Protein AF-A0AAU5VJ37-F1 (afdb_monomer_lite)

Sequence (129 aa):
MARGRVWGVLIALVLLMISVLVNRNPSRDVFTGALGPFPAAFAPGAPVAPDHVVRRTTDEWALAHGLSLRWTGFGMTAVNLRTGKEYWRYERREPKDAVMEFKVSERTAVVGHHDGRLVGIDLRTGKLL

Secondary structure (DSSP, 8-state):
-HHHHHHHHHHHHHHHHHHHHHTT-----EE----SS----SSSS--SSHHHH-----TTEEEETTEEEEE-SSEEEEEETTT-SEEEEEE-S-TTS-EEEEEE-SSEEEEEETTS-EEEEETTT--B-

Foldseek 3Di:
DPPVVVVVVVVVVVVVVVVVVVVPPPQDKDKDWFPDFFAAAPDPDAPPCNVVVDDPPDQQWDDEGQWIWGFDFAWIWIARNVPRHTRMTIGGPDNPKTFPHWDDDNFWIWTAIPVRDIWIAGSGTRDTD

Structure (mmCIF, N/CA/C/O backbone):
data_AF-A0AAU5VJ37-F1
#
_entry.id   AF-A0AAU5VJ37-F1
#
loop_
_atom_site.group_PDB
_atom_site.id
_atom_site.type_symbol
_atom_site.label_atom_id
_atom_site.label_alt_id
_atom_site.label_comp_id
_atom_site.label_asym_id
_atom_site.label_entity_id
_atom_site.label_seq_id
_atom_site.pdbx_PDB_ins_code
_atom_site.Cartn_x
_atom_site.Cartn_y
_atom_site.Cartn_z
_atom_site.occupancy
_atom_site.B_iso_or_equiv
_atom_site.auth_seq_id
_atom_site.auth_comp_id
_atom_site.auth_asym_id
_atom_site.auth_atom_id
_atom_site.pdbx_PDB_model_num
ATOM 1 N N . MET A 1 1 ? 46.662 0.880 -43.100 1.00 56.78 1 MET A N 1
ATOM 2 C CA . MET A 1 1 ? 45.254 1.313 -42.907 1.00 56.78 1 MET A CA 1
ATOM 3 C C . MET A 1 1 ? 44.368 0.323 -42.129 1.00 56.78 1 MET A C 1
ATOM 5 O O . MET A 1 1 ? 43.284 0.716 -41.725 1.00 56.78 1 MET A O 1
ATOM 9 N N . ALA A 1 2 ? 44.790 -0.921 -41.848 1.00 60.97 2 ALA A N 1
ATOM 10 C CA . ALA A 1 2 ? 43.922 -1.919 -41.197 1.00 60.97 2 ALA A CA 1
ATOM 11 C C . ALA A 1 2 ? 43.766 -1.768 -39.664 1.00 60.97 2 ALA A C 1
ATOM 13 O O . ALA A 1 2 ? 42.694 -2.031 -39.130 1.00 60.97 2 ALA A O 1
ATOM 14 N N . ARG A 1 3 ? 44.800 -1.302 -38.944 1.00 58.75 3 ARG A N 1
ATOM 15 C CA . ARG A 1 3 ? 44.800 -1.262 -37.465 1.00 58.75 3 ARG A CA 1
ATOM 16 C C . ARG A 1 3 ? 43.771 -0.295 -36.862 1.00 58.75 3 ARG A C 1
ATOM 18 O O . ARG A 1 3 ? 43.077 -0.680 -35.932 1.00 58.75 3 ARG A O 1
ATOM 25 N N . GLY A 1 4 ? 43.613 0.915 -37.405 1.00 69.44 4 GLY A N 1
ATOM 26 C CA . GLY A 1 4 ? 42.661 1.904 -36.865 1.00 69.44 4 GLY A CA 1
ATOM 27 C C . GLY A 1 4 ? 41.192 1.475 -36.979 1.00 69.44 4 GLY A C 1
ATOM 28 O O . GLY A 1 4 ? 40.380 1.783 -36.113 1.00 69.44 4 GLY A O 1
ATOM 29 N N . ARG A 1 5 ? 40.866 0.686 -38.010 1.00 74.38 5 ARG A N 1
ATOM 30 C CA . ARG A 1 5 ? 39.515 0.164 -38.250 1.00 74.38 5 ARG A CA 1
ATOM 31 C C . ARG A 1 5 ? 39.119 -0.905 -37.225 1.00 74.38 5 ARG A C 1
ATOM 33 O O . ARG A 1 5 ? 37.985 -0.909 -36.763 1.00 74.38 5 ARG A O 1
ATOM 40 N N . VAL A 1 6 ? 40.066 -1.757 -36.828 1.00 79.44 6 VAL A N 1
ATOM 41 C CA . VAL A 1 6 ? 39.858 -2.798 -35.803 1.00 79.44 6 VAL A CA 1
ATOM 42 C C . VAL A 1 6 ? 39.629 -2.176 -34.422 1.00 79.44 6 VAL A C 1
ATOM 44 O O . VAL A 1 6 ? 38.720 -2.587 -33.707 1.00 79.44 6 VAL A O 1
ATOM 47 N N . TRP A 1 7 ? 40.391 -1.135 -34.074 1.00 79.50 7 TRP A N 1
ATOM 48 C CA . TRP A 1 7 ? 40.205 -0.402 -32.817 1.00 79.50 7 TRP A CA 1
ATOM 49 C C . TRP A 1 7 ? 38.855 0.317 -32.747 1.00 79.50 7 TRP A C 1
ATOM 51 O O . TRP A 1 7 ? 38.195 0.262 -31.714 1.00 79.50 7 TRP A O 1
ATOM 61 N N . GLY A 1 8 ? 38.396 0.917 -33.851 1.00 87.69 8 GLY A N 1
ATOM 62 C CA . GLY A 1 8 ? 37.070 1.540 -33.912 1.00 87.69 8 GLY A CA 1
ATOM 63 C C . GLY A 1 8 ? 35.926 0.549 -33.665 1.00 87.69 8 GLY A C 1
ATOM 64 O O . GLY A 1 8 ? 34.997 0.857 -32.922 1.00 87.69 8 GLY A O 1
ATOM 65 N N . VAL A 1 9 ? 36.021 -0.664 -34.222 1.00 88.44 9 VAL A N 1
ATOM 66 C CA . VAL A 1 9 ? 35.021 -1.726 -34.007 1.00 88.44 9 VAL A CA 1
ATOM 67 C C . VAL A 1 9 ? 35.036 -2.223 -32.560 1.00 88.44 9 VAL A C 1
ATOM 69 O O . VAL A 1 9 ? 33.975 -2.384 -31.964 1.00 88.44 9 VAL A O 1
ATOM 72 N N . LEU A 1 10 ? 36.217 -2.415 -31.966 1.00 90.31 10 LEU A N 1
ATOM 73 C CA . LEU A 1 10 ? 36.333 -2.826 -30.563 1.00 90.31 10 LEU A CA 1
ATOM 74 C C . LEU A 1 10 ? 35.746 -1.779 -29.611 1.00 90.31 10 LEU A C 1
ATOM 76 O O . LEU A 1 10 ? 35.003 -2.135 -28.702 1.00 90.31 10 LEU A O 1
ATOM 80 N N . ILE A 1 11 ? 36.011 -0.493 -29.853 1.00 91.81 11 ILE A N 1
ATOM 81 C CA . ILE A 1 11 ? 35.435 0.601 -29.061 1.00 91.81 11 ILE A CA 1
ATOM 82 C C . ILE A 1 11 ? 33.908 0.615 -29.198 1.00 91.81 11 ILE A C 1
ATOM 84 O O . ILE A 1 11 ? 33.208 0.700 -28.192 1.00 91.81 11 ILE A O 1
ATOM 88 N N . ALA A 1 12 ? 33.378 0.469 -30.416 1.00 91.56 12 ALA A N 1
ATOM 89 C CA . ALA A 1 12 ? 31.935 0.425 -30.642 1.00 91.56 12 ALA A CA 1
ATOM 90 C C . ALA A 1 12 ? 31.266 -0.763 -29.927 1.00 91.56 12 ALA A C 1
ATOM 92 O O . ALA A 1 12 ? 30.217 -0.592 -29.310 1.00 91.56 12 ALA A O 1
ATOM 93 N N . LEU A 1 13 ? 31.886 -1.947 -29.947 1.00 92.94 13 LEU A N 1
ATOM 94 C CA . LEU A 1 13 ? 31.378 -3.135 -29.252 1.00 92.94 13 LEU A CA 1
ATOM 95 C C . LEU A 1 13 ? 31.411 -2.980 -27.728 1.00 92.94 13 LEU A C 1
ATOM 97 O O . LEU A 1 13 ? 30.467 -3.386 -27.053 1.00 92.94 13 LEU A O 1
ATOM 101 N N . VAL A 1 14 ? 32.461 -2.360 -27.184 1.00 93.31 14 VAL A N 1
ATOM 102 C CA . VAL A 1 14 ? 32.571 -2.059 -25.748 1.00 93.31 14 VAL A CA 1
ATOM 103 C C . VAL A 1 14 ? 31.498 -1.055 -25.329 1.00 93.31 14 VAL A C 1
ATOM 105 O O . VAL A 1 14 ? 30.815 -1.277 -24.333 1.00 93.31 14 VAL A O 1
ATOM 108 N N . LEU A 1 15 ? 31.289 0.010 -26.106 1.00 91.88 15 LEU A N 1
ATOM 109 C CA . LEU A 1 15 ? 30.237 0.994 -25.841 1.00 91.88 15 LEU A CA 1
ATOM 110 C C . LEU A 1 15 ? 28.836 0.378 -25.944 1.00 91.88 15 LEU A C 1
ATOM 112 O O . LEU A 1 15 ? 27.988 0.666 -25.103 1.00 91.88 15 LEU A O 1
ATOM 116 N N . LEU A 1 16 ? 28.604 -0.510 -26.914 1.00 88.19 16 LEU A N 1
ATOM 117 C CA . LEU A 1 16 ? 27.348 -1.252 -27.047 1.00 88.19 16 LEU A CA 1
ATOM 118 C C . LEU A 1 16 ? 27.110 -2.159 -25.831 1.00 88.19 16 LEU A C 1
ATOM 120 O O . LEU A 1 16 ? 26.024 -2.149 -25.259 1.00 88.19 16 LEU A O 1
ATOM 124 N N . MET A 1 17 ? 28.132 -2.897 -25.393 1.00 85.44 17 MET A N 1
ATOM 125 C CA . MET A 1 17 ? 28.073 -3.742 -24.196 1.00 85.44 17 MET A CA 1
ATOM 126 C C . MET A 1 17 ? 27.802 -2.932 -22.929 1.00 85.44 17 MET A C 1
ATOM 128 O O . MET A 1 17 ? 26.949 -3.324 -22.137 1.00 85.44 17 MET A O 1
ATOM 132 N N . ILE A 1 18 ? 28.470 -1.788 -22.748 1.00 82.56 18 ILE A N 1
ATOM 133 C CA . ILE A 1 18 ? 28.220 -0.878 -21.623 1.00 82.56 18 ILE A CA 1
ATOM 134 C C . ILE A 1 18 ? 26.794 -0.336 -21.697 1.00 82.56 18 ILE A C 1
ATOM 136 O O . ILE A 1 18 ? 26.109 -0.312 -20.683 1.00 82.56 18 ILE A O 1
ATOM 140 N N . SER A 1 19 ? 26.311 0.040 -22.882 1.00 75.12 19 SER A N 1
ATOM 141 C CA . SER A 1 19 ? 24.941 0.520 -23.066 1.00 75.12 19 SER A CA 1
ATOM 142 C C . SER A 1 19 ? 23.916 -0.556 -22.693 1.00 75.12 19 SER A C 1
ATOM 144 O O . SER A 1 19 ? 22.994 -0.279 -21.932 1.00 75.12 19 SER A O 1
ATOM 146 N N . VAL A 1 20 ? 24.126 -1.811 -23.107 1.00 73.94 20 VAL A N 1
ATOM 147 C CA . VAL A 1 20 ? 23.289 -2.954 -22.702 1.00 73.94 20 VAL A CA 1
ATOM 148 C C . VAL A 1 20 ? 23.372 -3.208 -21.194 1.00 73.94 20 VAL A C 1
ATOM 150 O O . VAL A 1 20 ? 22.356 -3.515 -20.575 1.00 73.94 20 VAL A O 1
ATOM 153 N N . LEU A 1 21 ? 24.550 -3.065 -20.582 1.00 64.75 21 LEU A N 1
ATOM 154 C CA . LEU A 1 21 ? 24.742 -3.268 -19.145 1.00 64.75 21 LEU A CA 1
ATOM 155 C C . LEU A 1 21 ? 24.079 -2.157 -18.310 1.00 64.75 21 LEU A C 1
ATOM 157 O O . LEU A 1 21 ? 23.431 -2.449 -17.311 1.00 64.75 21 LEU A O 1
ATOM 161 N N . VAL A 1 22 ? 24.189 -0.899 -18.746 1.00 62.97 22 VAL A N 1
ATOM 162 C CA . VAL A 1 22 ? 23.559 0.275 -18.117 1.00 62.97 22 VAL A CA 1
ATOM 163 C C . VAL A 1 22 ? 22.038 0.229 -18.274 1.00 62.97 22 VAL A C 1
ATOM 165 O O . VAL A 1 22 ? 21.318 0.578 -17.342 1.00 62.97 22 VAL A O 1
ATOM 168 N N . ASN A 1 23 ? 21.538 -0.267 -19.410 1.00 58.50 23 ASN A N 1
ATOM 169 C CA . ASN A 1 23 ? 20.103 -0.438 -19.650 1.00 58.50 23 ASN A CA 1
ATOM 170 C C . ASN A 1 23 ? 19.514 -1.676 -18.939 1.00 58.50 23 ASN A C 1
ATOM 172 O O . ASN A 1 23 ? 18.301 -1.855 -18.905 1.00 58.50 23 ASN A O 1
ATOM 176 N N . ARG A 1 24 ? 20.360 -2.528 -18.341 1.00 53.53 24 ARG A N 1
ATOM 177 C CA . ARG A 1 24 ? 19.981 -3.636 -17.446 1.00 53.53 24 ARG A CA 1
ATOM 178 C C . ARG A 1 24 ? 20.041 -3.228 -15.974 1.00 53.53 24 ARG A C 1
ATOM 180 O O . ARG A 1 24 ? 20.435 -4.024 -15.125 1.00 53.53 24 ARG A O 1
ATOM 187 N N . ASN A 1 25 ? 19.657 -2.001 -15.645 1.00 48.12 25 ASN A N 1
ATOM 188 C CA . ASN A 1 25 ? 19.376 -1.669 -14.258 1.00 48.12 25 ASN A CA 1
ATOM 189 C C . ASN A 1 25 ? 17.934 -2.116 -13.985 1.00 48.12 25 ASN A C 1
ATOM 191 O O . ASN A 1 25 ? 17.026 -1.450 -14.477 1.00 48.12 25 ASN A O 1
ATOM 195 N N . PRO A 1 26 ? 17.673 -3.245 -13.293 1.00 53.22 26 PRO A N 1
ATOM 196 C CA . PRO A 1 26 ? 16.313 -3.554 -12.895 1.00 53.22 26 PRO A CA 1
ATOM 197 C C . PRO A 1 26 ? 15.872 -2.410 -11.991 1.00 53.22 26 PRO A C 1
ATOM 199 O O . PRO A 1 26 ? 16.392 -2.246 -10.884 1.00 53.22 26 PRO A O 1
ATOM 202 N N . SER A 1 27 ? 14.982 -1.570 -12.507 1.00 55.34 27 SER A N 1
ATOM 203 C CA . SER A 1 27 ? 14.346 -0.498 -11.765 1.00 55.34 27 SER A CA 1
ATOM 204 C C . SER A 1 27 ? 13.746 -1.113 -10.511 1.00 55.34 27 SER A C 1
ATOM 206 O O . SER A 1 27 ? 12.740 -1.812 -10.563 1.00 55.34 27 SER A O 1
ATOM 208 N N . ARG A 1 28 ? 14.434 -0.945 -9.380 1.00 69.00 28 ARG A N 1
ATOM 209 C CA . ARG A 1 28 ? 13.908 -1.386 -8.095 1.00 69.00 28 ARG A CA 1
ATOM 210 C C . ARG A 1 28 ? 12.804 -0.412 -7.738 1.00 69.00 28 ARG A C 1
ATOM 212 O O . ARG A 1 28 ? 13.082 0.774 -7.539 1.00 69.00 28 ARG A O 1
ATOM 219 N N . ASP A 1 29 ? 11.584 -0.920 -7.707 1.00 84.94 29 ASP A N 1
ATOM 220 C CA . ASP A 1 29 ? 10.443 -0.205 -7.163 1.00 84.94 29 ASP A CA 1
ATOM 221 C C . ASP A 1 29 ? 10.765 0.299 -5.753 1.00 84.94 29 ASP A C 1
ATOM 223 O O . ASP A 1 29 ? 11.533 -0.311 -4.998 1.00 84.94 29 ASP A O 1
ATOM 227 N N . VAL A 1 30 ? 10.212 1.457 -5.413 1.00 87.62 30 VAL A N 1
ATOM 228 C CA . VAL A 1 30 ? 10.409 2.076 -4.108 1.00 87.62 30 VAL A CA 1
ATOM 229 C C . VAL A 1 30 ? 9.380 1.508 -3.154 1.00 87.62 30 VAL A C 1
ATOM 231 O O . VAL A 1 30 ? 8.182 1.501 -3.437 1.00 87.62 30 VAL A O 1
ATOM 234 N N . PHE A 1 31 ? 9.861 1.065 -1.998 1.00 90.31 31 PHE A N 1
ATOM 235 C CA . PHE A 1 31 ? 9.008 0.525 -0.963 1.00 90.31 31 PHE A CA 1
ATOM 236 C C . PHE A 1 31 ? 9.429 1.025 0.421 1.00 90.31 31 PHE A C 1
ATOM 238 O O . PHE A 1 31 ? 10.592 0.880 0.799 1.00 90.31 31 PHE A O 1
ATOM 245 N N . THR A 1 32 ? 8.501 1.627 1.174 1.00 93.50 32 THR A N 1
ATOM 246 C CA . THR A 1 32 ? 8.825 2.221 2.487 1.00 93.50 32 THR A CA 1
ATOM 247 C C . THR A 1 32 ? 8.721 1.247 3.657 1.00 93.50 32 THR A C 1
ATOM 249 O O . THR A 1 32 ? 9.366 1.467 4.680 1.00 93.50 32 THR A O 1
ATOM 252 N N . GLY A 1 33 ? 7.983 0.142 3.521 1.00 92.88 33 GLY A N 1
ATOM 253 C CA . GLY A 1 33 ? 7.693 -0.732 4.660 1.00 92.88 33 GLY A CA 1
ATOM 254 C C . GLY A 1 33 ? 6.620 -0.171 5.579 1.00 92.88 33 GLY A C 1
ATOM 255 O O . GLY A 1 33 ? 6.279 1.006 5.527 1.00 92.88 33 GLY A O 1
ATOM 256 N N . ALA A 1 34 ? 6.093 -1.039 6.438 1.00 95.69 34 ALA A N 1
ATOM 257 C CA . ALA A 1 34 ? 5.196 -0.637 7.508 1.00 95.69 34 ALA A CA 1
ATOM 258 C C . ALA A 1 34 ? 5.886 0.337 8.478 1.00 95.69 34 ALA A C 1
ATOM 260 O O . ALA A 1 34 ? 6.869 0.003 9.143 1.00 95.69 34 ALA A O 1
ATOM 261 N N . LEU A 1 35 ? 5.311 1.527 8.603 1.00 95.75 35 LEU A N 1
ATOM 262 C CA . LEU A 1 35 ? 5.721 2.591 9.505 1.00 95.75 35 LEU A CA 1
ATOM 263 C C . LEU A 1 35 ? 4.906 2.495 10.801 1.00 95.75 35 LEU A C 1
ATOM 265 O O . LEU A 1 35 ? 3.989 3.275 11.062 1.00 95.75 35 LEU A O 1
ATOM 269 N N . GLY A 1 36 ? 5.246 1.493 11.614 1.00 93.94 36 GLY A N 1
ATOM 270 C CA . GLY A 1 36 ? 4.648 1.252 12.928 1.00 93.94 36 GLY A CA 1
ATOM 271 C C . GLY A 1 36 ? 3.667 0.070 12.975 1.00 93.94 36 GLY A C 1
ATOM 272 O O . GLY A 1 36 ? 3.634 -0.764 12.065 1.00 93.94 36 GLY A O 1
ATOM 273 N N . PRO A 1 37 ? 2.880 -0.051 14.062 1.00 95.31 37 PRO A N 1
ATOM 274 C CA . PRO A 1 37 ? 1.946 -1.157 14.236 1.00 95.31 37 PRO A CA 1
ATOM 275 C C . PRO A 1 37 ? 0.795 -1.086 13.229 1.00 95.31 37 PRO A C 1
ATOM 277 O O . PRO A 1 37 ? 0.369 -0.003 12.825 1.00 95.31 37 PRO A O 1
ATOM 280 N N . PHE A 1 38 ? 0.269 -2.254 12.860 1.00 95.00 38 PHE A N 1
ATOM 281 C CA . PHE A 1 38 ? -0.838 -2.346 11.914 1.00 95.00 38 PHE A CA 1
ATOM 282 C C . PHE A 1 38 ? -2.092 -1.637 12.445 1.00 95.00 38 PHE A C 1
ATOM 284 O O . PHE A 1 38 ? -2.549 -1.975 13.544 1.00 95.00 38 PHE A O 1
ATOM 291 N N . PRO A 1 39 ? -2.674 -0.681 11.697 1.00 92.62 39 PRO A N 1
ATOM 292 C CA . PRO A 1 39 ? -3.837 0.059 12.168 1.00 92.62 39 PRO A CA 1
ATOM 293 C C . PRO A 1 39 ? -5.065 -0.844 12.284 1.00 92.62 39 PRO A C 1
ATOM 295 O O . PRO A 1 39 ? -5.579 -1.362 11.291 1.00 92.62 39 PRO A O 1
ATOM 298 N N . ALA A 1 40 ? -5.547 -1.016 13.514 1.00 88.69 40 ALA A N 1
ATOM 299 C CA . ALA A 1 40 ? -6.785 -1.733 13.778 1.00 88.69 40 ALA A CA 1
ATOM 300 C C . ALA A 1 40 ? -7.986 -1.022 13.133 1.00 88.69 40 ALA A C 1
ATOM 302 O O . ALA A 1 40 ? -8.006 0.207 13.015 1.00 88.69 40 ALA A O 1
ATOM 303 N N . ALA A 1 41 ? -9.000 -1.805 12.760 1.00 84.06 41 ALA A N 1
ATOM 304 C CA . ALA A 1 41 ? -10.289 -1.276 12.337 1.00 84.06 41 ALA A CA 1
ATOM 305 C C . ALA A 1 41 ? -10.901 -0.376 13.424 1.00 84.06 41 ALA A C 1
ATOM 307 O O . ALA A 1 41 ? -10.668 -0.563 14.620 1.00 84.06 41 ALA A O 1
ATOM 308 N N . PHE A 1 42 ? -11.697 0.610 13.008 1.00 79.25 42 PHE A N 1
ATOM 309 C CA . PHE A 1 42 ? -12.362 1.524 13.942 1.00 79.25 42 PHE A CA 1
ATOM 310 C C . PHE A 1 42 ? -13.428 0.847 14.802 1.00 79.25 42 PHE A C 1
ATOM 312 O O . PHE A 1 42 ? -13.682 1.294 15.918 1.00 79.25 42 PHE A O 1
ATOM 319 N N . ALA A 1 43 ? -14.027 -0.220 14.284 1.00 78.44 43 ALA A N 1
ATOM 320 C CA . ALA A 1 43 ? -15.040 -1.013 14.953 1.00 78.44 43 ALA A CA 1
ATOM 321 C C . ALA A 1 43 ? -14.845 -2.496 14.595 1.00 78.44 43 ALA A C 1
ATOM 323 O O . ALA A 1 43 ? -14.299 -2.801 13.532 1.00 78.44 43 ALA A O 1
ATOM 324 N N . PRO A 1 44 ? -15.292 -3.422 15.459 1.00 76.31 44 PRO A N 1
ATOM 325 C CA . PRO A 1 44 ? -15.177 -4.862 15.222 1.00 76.31 44 PRO A CA 1
ATOM 326 C C . PRO A 1 44 ? -16.113 -5.381 14.118 1.00 76.31 44 PRO A C 1
ATOM 328 O O . PRO A 1 44 ? -15.998 -6.536 13.722 1.00 76.31 44 PRO A O 1
ATOM 331 N N . GLY A 1 45 ? -17.037 -4.554 13.626 1.00 73.00 45 GLY A N 1
ATOM 332 C CA . GLY A 1 45 ? -17.991 -4.916 12.585 1.00 73.00 45 GLY A CA 1
ATOM 333 C C . GLY A 1 45 ? -18.410 -3.711 11.752 1.00 73.00 45 GLY A C 1
ATOM 334 O O . GLY A 1 45 ? -18.055 -2.569 12.057 1.00 73.00 45 GLY A O 1
ATOM 335 N N . ALA A 1 46 ? -19.163 -3.981 10.686 1.00 69.50 46 ALA A N 1
ATOM 336 C CA . ALA A 1 46 ? -19.728 -2.942 9.837 1.00 69.50 46 ALA A CA 1
ATOM 337 C C . ALA A 1 46 ? -20.626 -1.991 10.656 1.00 69.50 46 ALA A C 1
ATOM 339 O O . ALA A 1 46 ? -21.290 -2.435 11.600 1.00 69.50 46 ALA A O 1
ATOM 340 N N . PRO A 1 47 ? -20.677 -0.692 10.314 1.00 70.56 47 PRO A N 1
ATOM 341 C CA . PRO A 1 47 ? -21.620 0.224 10.938 1.00 70.56 47 PRO A CA 1
ATOM 342 C C . PRO A 1 47 ? -23.059 -0.260 10.736 1.00 70.56 47 PRO A C 1
ATOM 344 O O . PRO A 1 47 ? -23.389 -0.785 9.676 1.00 70.56 47 PRO A O 1
ATOM 347 N N . VAL A 1 48 ? -23.929 -0.013 11.719 1.00 77.00 48 VAL A N 1
ATOM 348 C CA . VAL A 1 48 ? -25.363 -0.366 11.657 1.00 77.00 48 VAL A CA 1
ATOM 349 C C . VAL A 1 48 ? -26.070 0.293 10.459 1.00 77.00 48 VAL A C 1
ATOM 351 O O . VAL A 1 48 ? -27.036 -0.252 9.939 1.00 77.00 48 VAL A O 1
ATOM 354 N N . ALA A 1 49 ? -25.560 1.436 9.989 1.00 74.88 49 ALA A N 1
ATOM 355 C CA . ALA A 1 49 ? -26.039 2.145 8.806 1.00 74.88 49 ALA A CA 1
ATOM 356 C C . ALA A 1 49 ? -24.837 2.639 7.967 1.00 74.88 49 ALA A C 1
ATOM 358 O O . ALA A 1 49 ? -24.399 3.781 8.133 1.00 74.88 49 ALA A O 1
ATOM 359 N N . PRO A 1 50 ? -24.241 1.784 7.113 1.00 65.56 50 PRO A N 1
ATOM 360 C CA . PRO A 1 50 ? -22.977 2.081 6.431 1.00 65.56 50 PRO A CA 1
ATOM 361 C C . PRO A 1 50 ? -23.063 3.316 5.523 1.00 65.56 50 PRO A C 1
ATOM 363 O O . PRO A 1 50 ? -22.119 4.107 5.487 1.00 65.56 50 PRO A O 1
ATOM 366 N N . ASP A 1 51 ? -24.222 3.546 4.904 1.00 65.50 51 ASP A N 1
ATOM 367 C CA . ASP A 1 51 ? -24.474 4.667 3.988 1.00 65.50 51 ASP A CA 1
ATOM 368 C C . ASP A 1 51 ? -24.392 6.044 4.669 1.00 65.50 51 ASP A C 1
ATOM 370 O O . ASP A 1 51 ? -24.133 7.056 4.018 1.00 65.50 51 ASP A O 1
ATOM 374 N N . HIS A 1 52 ? -24.571 6.093 5.993 1.00 61.81 52 HIS A N 1
ATOM 375 C CA . HIS A 1 52 ? -24.480 7.321 6.786 1.00 61.81 52 HIS A CA 1
ATOM 376 C C . HIS A 1 52 ? -23.065 7.595 7.314 1.00 61.81 52 HIS A C 1
ATOM 378 O O . HIS A 1 52 ? -22.778 8.713 7.740 1.00 61.81 52 HIS A O 1
ATOM 384 N N . VAL A 1 53 ? -22.184 6.587 7.309 1.00 61.50 53 VAL A N 1
ATOM 385 C CA . VAL A 1 53 ? -20.841 6.660 7.913 1.00 61.50 53 VAL A CA 1
ATOM 386 C C . VAL A 1 53 ? -19.751 6.764 6.851 1.00 61.50 53 VAL A C 1
ATOM 388 O O . VAL A 1 53 ? -18.751 7.448 7.063 1.00 61.50 53 VAL A O 1
ATOM 391 N N . VAL A 1 54 ? -19.930 6.111 5.700 1.00 62.34 54 VAL A N 1
ATOM 392 C CA . VAL A 1 54 ? -18.925 6.077 4.636 1.00 62.34 54 VAL A CA 1
ATOM 393 C C . VAL A 1 54 ? -19.590 6.334 3.294 1.00 62.34 54 VAL A C 1
ATOM 395 O O . VAL A 1 54 ? -20.252 5.469 2.731 1.00 62.34 54 VAL A O 1
ATOM 398 N N . ARG A 1 55 ? -19.347 7.518 2.730 1.00 56.25 55 ARG A N 1
ATOM 399 C CA . ARG A 1 55 ? -19.683 7.806 1.335 1.00 56.25 55 ARG A CA 1
ATOM 400 C C . ARG A 1 55 ? -18.440 7.605 0.478 1.00 56.25 55 ARG A C 1
ATOM 402 O O . ARG A 1 55 ? -17.508 8.405 0.547 1.00 56.25 55 ARG A O 1
ATOM 409 N N . ARG A 1 56 ? -18.431 6.560 -0.353 1.00 59.97 56 ARG A N 1
ATOM 410 C CA . ARG A 1 56 ? -17.441 6.432 -1.428 1.00 59.97 56 ARG A CA 1
ATOM 411 C C . ARG A 1 56 ? -17.768 7.479 -2.488 1.00 59.97 56 ARG A C 1
ATOM 413 O O . ARG A 1 56 ? -18.774 7.375 -3.180 1.00 59.97 56 ARG A O 1
ATOM 420 N N . THR A 1 57 ? -16.972 8.538 -2.544 1.00 54.53 57 THR A N 1
ATOM 421 C CA . THR A 1 57 ? -17.183 9.654 -3.476 1.00 54.53 57 THR A CA 1
ATOM 422 C C . THR A 1 57 ? -16.463 9.448 -4.804 1.00 54.53 57 THR A C 1
ATOM 424 O O . THR A 1 57 ? -16.876 10.041 -5.795 1.00 54.53 57 THR A O 1
ATOM 427 N N . THR A 1 58 ? -15.424 8.605 -4.831 1.00 61.84 58 THR A N 1
ATOM 428 C CA . THR A 1 58 ? -14.647 8.252 -6.028 1.00 61.84 58 THR A CA 1
ATOM 429 C C . THR A 1 58 ? -14.119 6.815 -5.933 1.00 61.84 58 THR A C 1
ATOM 431 O O . THR A 1 58 ? -14.048 6.229 -4.847 1.00 61.84 58 THR A O 1
ATOM 434 N N . ASP A 1 59 ? -13.716 6.243 -7.069 1.00 64.81 59 ASP A N 1
ATOM 435 C CA . ASP A 1 59 ? -13.081 4.919 -7.123 1.00 64.81 59 ASP A CA 1
ATOM 436 C C . ASP A 1 59 ? -11.590 4.935 -6.750 1.00 64.81 59 ASP A C 1
ATOM 438 O O . ASP A 1 59 ? -10.986 3.881 -6.571 1.00 64.81 59 ASP A O 1
ATOM 442 N N . GLU A 1 60 ? -11.016 6.122 -6.550 1.00 71.12 60 GLU A N 1
ATOM 443 C CA . GLU A 1 60 ? -9.575 6.369 -6.376 1.00 71.12 60 GLU A CA 1
ATOM 444 C C . GLU A 1 60 ? -9.016 5.934 -5.011 1.00 71.12 60 GLU A C 1
ATOM 446 O O . GLU A 1 60 ? -7.822 6.080 -4.735 1.00 71.12 60 GLU A O 1
ATOM 451 N N . TRP A 1 61 ? -9.876 5.434 -4.124 1.00 83.06 61 TRP A N 1
ATOM 452 C CA . TRP A 1 61 ? -9.490 4.985 -2.796 1.00 83.06 61 TRP A CA 1
ATOM 453 C C . TRP A 1 61 ? -10.306 3.780 -2.325 1.00 83.06 61 TRP A C 1
ATOM 455 O O . TRP A 1 61 ? -11.428 3.531 -2.773 1.00 83.06 61 TRP A O 1
ATOM 465 N N . ALA A 1 62 ? -9.714 3.026 -1.400 1.00 87.94 62 ALA A N 1
ATOM 466 C CA . ALA A 1 62 ? -10.348 1.919 -0.695 1.00 87.94 62 ALA A CA 1
ATOM 467 C C . ALA A 1 62 ? -10.062 2.010 0.807 1.00 87.94 62 ALA A C 1
ATOM 469 O O . ALA A 1 62 ? -9.059 2.589 1.230 1.00 87.94 62 ALA A O 1
ATOM 470 N N . LEU A 1 63 ? -10.939 1.418 1.616 1.00 88.25 63 LEU A N 1
ATOM 471 C CA . LEU A 1 63 ? -10.731 1.263 3.053 1.00 88.25 63 LEU A CA 1
ATOM 472 C C . LEU A 1 63 ? -10.544 -0.213 3.379 1.00 88.25 63 LEU A C 1
ATOM 474 O O . LEU A 1 63 ? -11.328 -1.050 2.938 1.00 88.25 63 LEU A O 1
ATOM 478 N N . ALA A 1 64 ? -9.532 -0.515 4.182 1.00 89.38 64 ALA A N 1
ATOM 479 C CA . ALA A 1 64 ? -9.336 -1.839 4.752 1.00 89.38 64 ALA A CA 1
ATOM 480 C C . ALA A 1 64 ? -8.753 -1.688 6.155 1.00 89.38 64 ALA A C 1
ATOM 482 O O . ALA A 1 64 ? -7.732 -1.026 6.339 1.00 89.38 64 ALA A O 1
ATOM 483 N N . HIS A 1 65 ? -9.384 -2.306 7.153 1.00 90.38 65 HIS A N 1
ATOM 484 C CA . HIS A 1 65 ? -8.996 -2.158 8.562 1.00 90.38 65 HIS A CA 1
ATOM 485 C C . HIS A 1 65 ? -8.962 -0.678 8.986 1.00 90.38 65 HIS A C 1
ATOM 487 O O . HIS A 1 65 ? -9.948 0.035 8.813 1.00 90.38 65 HIS A O 1
ATOM 493 N N . GLY A 1 66 ? -7.850 -0.209 9.556 1.00 92.12 66 GLY A N 1
ATOM 494 C CA . GLY A 1 66 ? -7.605 1.202 9.859 1.00 92.12 66 GLY A CA 1
ATOM 495 C C . GLY A 1 66 ? -6.854 1.960 8.757 1.00 92.12 66 GLY A C 1
ATOM 496 O O . GLY A 1 66 ? -6.246 2.990 9.057 1.00 92.12 66 GLY A O 1
ATOM 497 N N . LEU A 1 67 ? -6.833 1.456 7.518 1.00 93.62 67 LEU A N 1
ATOM 498 C CA . LEU A 1 67 ? -6.087 2.038 6.400 1.00 93.62 67 LEU A CA 1
ATOM 499 C C . LEU A 1 67 ? -6.998 2.643 5.332 1.00 93.62 67 LEU A C 1
ATOM 501 O O . LEU A 1 67 ? -7.987 2.038 4.919 1.00 93.62 67 LEU A O 1
ATOM 505 N N . SER A 1 68 ? -6.595 3.813 4.837 1.00 92.81 68 SER A N 1
ATOM 506 C CA . SER A 1 68 ? -7.030 4.357 3.552 1.00 92.81 68 SER A CA 1
ATOM 507 C C . SER A 1 68 ? -5.971 4.036 2.511 1.00 92.81 68 SER A C 1
ATOM 509 O O . SER A 1 68 ? -4.826 4.458 2.652 1.00 92.81 68 SER A O 1
ATOM 511 N N . LEU A 1 69 ? -6.348 3.285 1.483 1.00 93.62 69 LEU A N 1
ATOM 512 C CA . LEU A 1 69 ? -5.507 3.008 0.329 1.00 93.62 69 LEU A CA 1
ATOM 513 C C . LEU A 1 69 ? -5.855 3.966 -0.792 1.00 93.62 69 LEU A C 1
ATOM 515 O O . LEU A 1 69 ? -7.035 4.164 -1.081 1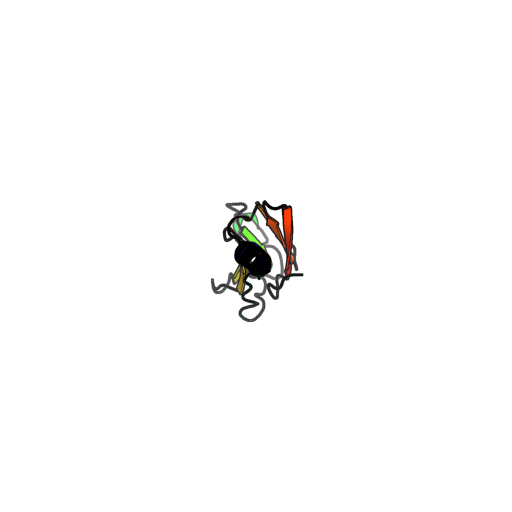.00 93.62 69 LEU A O 1
ATOM 519 N N . ARG A 1 70 ? -4.833 4.556 -1.404 1.00 90.81 70 ARG A N 1
ATOM 520 C CA . ARG A 1 70 ? -4.976 5.553 -2.466 1.00 90.81 70 ARG A CA 1
ATOM 521 C C . ARG A 1 70 ? -3.871 5.329 -3.482 1.00 90.81 70 A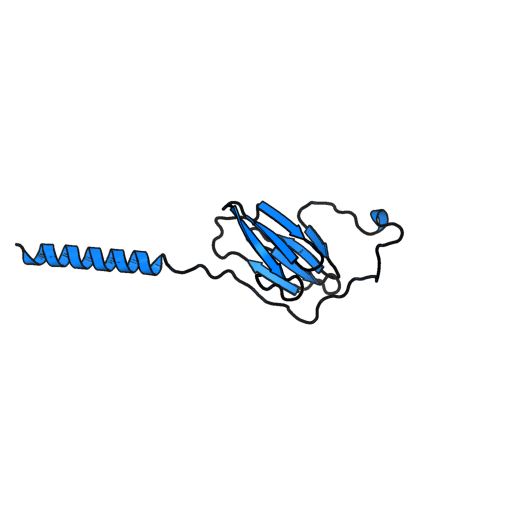RG A C 1
ATOM 523 O O . ARG A 1 70 ? -2.722 5.118 -3.089 1.00 90.81 70 ARG A O 1
ATOM 530 N N . TRP A 1 71 ? -4.185 5.389 -4.767 1.00 88.00 71 TRP A N 1
ATOM 531 C CA . TRP A 1 71 ? -3.128 5.412 -5.773 1.00 88.00 71 TRP A CA 1
ATOM 532 C C . TRP A 1 71 ? -2.394 6.764 -5.767 1.00 88.00 71 TRP A C 1
ATOM 534 O O . TRP A 1 71 ? -2.900 7.766 -5.259 1.00 88.00 71 TRP A O 1
ATOM 544 N N . THR A 1 72 ? -1.181 6.798 -6.302 1.00 85.31 72 THR A N 1
ATOM 545 C CA . THR A 1 72 ? -0.296 7.984 -6.299 1.00 85.31 72 THR A CA 1
ATOM 546 C C . THR A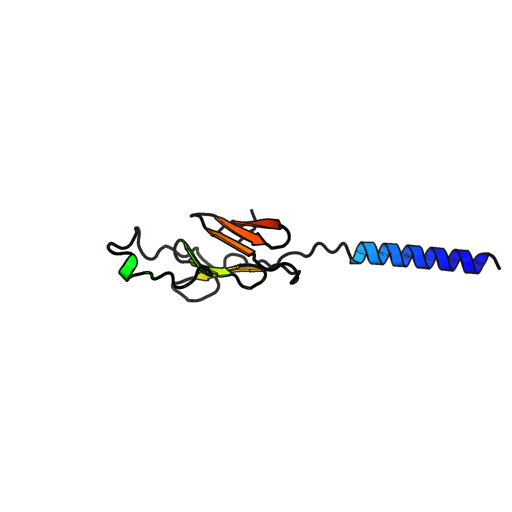 1 72 ? 0.136 8.407 -7.707 1.00 85.31 72 THR A C 1
ATOM 548 O O . THR A 1 72 ? 0.879 9.373 -7.868 1.00 85.31 72 THR A O 1
ATOM 551 N N . GLY A 1 73 ? -0.342 7.693 -8.733 1.00 85.75 73 GLY A N 1
ATOM 552 C CA . GLY A 1 73 ? 0.027 7.841 -10.143 1.00 85.75 73 GLY A CA 1
ATOM 553 C C . GLY A 1 73 ? 0.801 6.627 -10.654 1.00 85.75 73 GLY A C 1
ATOM 554 O O . GLY A 1 73 ? 0.381 6.003 -11.625 1.00 85.75 73 GLY A O 1
ATOM 555 N N . PHE A 1 74 ? 1.874 6.237 -9.959 1.00 89.12 74 PHE A N 1
ATOM 556 C CA . PHE A 1 74 ? 2.754 5.120 -10.352 1.00 89.12 74 PHE A CA 1
ATOM 557 C C . PHE A 1 74 ? 2.760 3.957 -9.362 1.00 89.12 74 PHE A C 1
ATOM 559 O O . PHE A 1 74 ? 3.434 2.951 -9.584 1.00 89.12 74 PHE A O 1
ATOM 566 N N . GLY A 1 75 ? 1.982 4.065 -8.293 1.00 91.81 75 GLY A N 1
ATOM 567 C CA . GLY A 1 75 ? 1.813 3.007 -7.321 1.00 91.81 75 GLY A CA 1
ATOM 568 C C . GLY A 1 75 ? 0.686 3.325 -6.355 1.00 91.81 75 GLY A C 1
ATOM 569 O O . GLY A 1 75 ? -0.384 3.805 -6.741 1.00 91.81 75 GLY A O 1
ATOM 570 N N . MET A 1 76 ? 0.910 3.012 -5.087 1.00 92.75 76 MET A N 1
ATOM 571 C CA . MET A 1 76 ? -0.116 3.083 -4.064 1.00 92.75 76 MET A CA 1
ATOM 572 C C . MET A 1 76 ? 0.477 3.426 -2.707 1.00 92.75 76 MET A C 1
ATOM 574 O O . MET A 1 76 ? 1.534 2.935 -2.312 1.00 92.75 76 MET A O 1
ATOM 578 N N . THR A 1 77 ? -0.260 4.231 -1.956 1.00 95.19 77 THR A N 1
ATOM 579 C CA . THR A 1 77 ? 0.028 4.539 -0.561 1.00 95.19 77 THR A CA 1
ATOM 580 C C . THR A 1 77 ? -1.088 4.016 0.331 1.00 95.19 77 THR A C 1
ATOM 582 O O . THR A 1 77 ? -2.268 4.052 -0.030 1.00 95.19 77 THR A O 1
ATOM 585 N N . ALA A 1 78 ? -0.708 3.542 1.512 1.00 96.31 78 ALA A N 1
ATOM 586 C CA . ALA A 1 78 ? -1.623 3.309 2.609 1.00 96.31 78 ALA A CA 1
ATOM 587 C C . ALA A 1 78 ? -1.397 4.365 3.682 1.00 96.31 78 ALA A C 1
ATOM 589 O O . ALA A 1 78 ? -0.273 4.604 4.117 1.00 96.31 78 ALA A O 1
ATOM 590 N N . VAL A 1 79 ? -2.486 4.957 4.151 1.00 95.25 79 VAL A N 1
ATOM 591 C CA . VAL A 1 79 ? -2.497 5.979 5.193 1.00 95.25 79 VAL A CA 1
ATOM 592 C C . VAL A 1 79 ? -3.238 5.428 6.399 1.00 95.25 79 VAL A C 1
ATOM 594 O O . VAL A 1 79 ? -4.345 4.904 6.273 1.00 95.25 79 VAL A O 1
ATOM 597 N N . ASN A 1 80 ? -2.645 5.562 7.582 1.00 94.75 80 ASN A N 1
ATOM 598 C CA . ASN A 1 80 ? -3.325 5.254 8.831 1.00 94.75 80 ASN A CA 1
ATOM 599 C C . ASN A 1 80 ? -4.439 6.283 9.057 1.00 94.75 80 ASN A C 1
ATOM 601 O O . ASN A 1 80 ? -4.170 7.459 9.289 1.00 94.75 80 ASN A O 1
ATOM 605 N N . LEU A 1 81 ? -5.691 5.833 9.030 1.00 90.69 81 LEU A N 1
ATOM 606 C CA . LEU A 1 81 ? -6.864 6.701 9.144 1.00 90.69 81 LEU A CA 1
ATOM 607 C C . LEU A 1 81 ? -6.958 7.425 10.490 1.00 90.69 81 LEU A C 1
ATOM 609 O O . LEU A 1 81 ? -7.574 8.481 10.574 1.00 90.69 81 LEU A O 1
ATOM 613 N N . ARG A 1 82 ? -6.367 6.870 11.553 1.00 90.19 82 ARG A N 1
ATOM 614 C CA . ARG A 1 82 ? -6.405 7.476 12.890 1.00 90.19 82 ARG A CA 1
ATOM 615 C C . ARG A 1 82 ? -5.403 8.617 13.029 1.00 90.19 82 ARG A C 1
ATOM 617 O O . ARG A 1 82 ? -5.655 9.554 13.776 1.00 90.19 82 ARG A O 1
ATOM 624 N N . THR A 1 83 ? -4.257 8.518 12.360 1.00 92.00 83 THR A N 1
ATOM 625 C CA . THR A 1 83 ? -3.161 9.490 12.502 1.00 92.00 83 THR A CA 1
ATOM 626 C C . THR A 1 83 ? -2.991 10.393 11.286 1.00 92.00 83 THR A C 1
ATOM 628 O O . THR A 1 83 ? -2.289 11.396 11.379 1.00 92.00 83 THR A O 1
ATOM 631 N N . GLY A 1 84 ? -3.576 10.028 10.144 1.00 91.19 84 GLY A N 1
ATOM 632 C CA . GLY A 1 84 ? -3.377 10.688 8.854 1.00 91.19 84 GLY A CA 1
ATOM 633 C C . GLY A 1 84 ? -1.979 10.492 8.256 1.00 91.19 84 GLY A C 1
ATOM 634 O O . GLY A 1 84 ? -1.673 11.089 7.229 1.00 91.19 84 GLY A O 1
ATOM 635 N N . LYS A 1 85 ? -1.113 9.686 8.883 1.00 95.56 85 LYS A N 1
ATOM 636 C CA . LYS A 1 85 ? 0.271 9.477 8.435 1.00 95.56 85 LYS A CA 1
ATOM 637 C C . LYS A 1 85 ? 0.366 8.306 7.461 1.00 95.56 85 LYS A C 1
ATOM 639 O O . LYS A 1 85 ? -0.377 7.332 7.594 1.00 95.56 85 LYS A O 1
ATOM 644 N N . GLU A 1 86 ? 1.312 8.390 6.524 1.00 96.38 86 GLU A N 1
ATOM 645 C CA . GLU A 1 86 ? 1.699 7.253 5.680 1.00 96.38 86 GLU A CA 1
ATOM 646 C C . GLU A 1 86 ? 2.025 6.053 6.576 1.00 96.38 86 GLU A C 1
ATOM 648 O O . GLU A 1 86 ? 2.789 6.163 7.536 1.00 96.38 86 GLU A O 1
ATOM 653 N N . TYR A 1 87 ? 1.395 4.926 6.271 1.00 97.75 87 TYR A N 1
ATOM 654 C CA . TYR A 1 87 ? 1.676 3.642 6.884 1.00 97.75 87 TYR A CA 1
ATOM 655 C C . TYR A 1 87 ? 2.662 2.841 6.040 1.00 97.75 87 TYR A C 1
ATOM 657 O O . TYR A 1 87 ? 3.589 2.267 6.587 1.00 97.75 87 TYR A O 1
ATOM 665 N N . TRP A 1 88 ? 2.488 2.827 4.722 1.00 97.56 88 TRP A N 1
ATOM 666 C CA . TRP A 1 88 ? 3.491 2.361 3.768 1.00 97.56 88 TRP A CA 1
ATOM 667 C C . TRP A 1 88 ? 3.191 2.955 2.393 1.00 97.56 88 TRP A C 1
ATOM 669 O O . TRP A 1 88 ? 2.105 3.484 2.138 1.00 97.56 88 TRP A O 1
ATOM 679 N N . ARG A 1 89 ? 4.153 2.842 1.485 1.00 95.69 89 ARG A N 1
ATOM 680 C CA . ARG A 1 89 ? 4.027 3.252 0.092 1.00 95.69 89 ARG A CA 1
ATOM 681 C C . ARG A 1 89 ? 4.821 2.326 -0.810 1.00 95.69 89 ARG A C 1
ATOM 683 O O . ARG A 1 89 ? 5.943 1.940 -0.482 1.00 95.69 89 ARG A O 1
ATOM 690 N N . TYR A 1 90 ? 4.213 2.032 -1.946 1.00 93.31 90 TYR A N 1
ATOM 691 C CA . TYR A 1 90 ? 4.799 1.387 -3.103 1.00 93.31 90 TYR A CA 1
ATOM 692 C C . TYR A 1 90 ? 4.770 2.376 -4.267 1.00 93.31 90 TYR A C 1
ATOM 694 O O . TYR A 1 90 ? 3.718 2.938 -4.559 1.00 93.31 90 TYR A O 1
ATOM 702 N N . GLU A 1 91 ? 5.900 2.574 -4.935 1.00 91.69 91 GLU A N 1
ATOM 703 C CA . GLU A 1 91 ? 5.976 3.361 -6.166 1.00 91.69 91 GLU A CA 1
ATOM 704 C C . GLU A 1 91 ? 6.830 2.650 -7.195 1.00 91.69 91 GLU A C 1
ATOM 706 O O . GLU A 1 91 ? 7.936 2.190 -6.886 1.00 91.69 91 GLU A O 1
ATOM 711 N N . ARG A 1 92 ? 6.381 2.664 -8.447 1.00 87.56 92 ARG A N 1
ATOM 712 C CA . ARG A 1 92 ? 7.259 2.302 -9.551 1.00 87.56 92 ARG A CA 1
ATOM 713 C C . ARG A 1 92 ? 8.196 3.438 -9.888 1.00 87.56 92 ARG A C 1
ATOM 715 O O . ARG A 1 92 ? 7.820 4.607 -9.936 1.00 87.56 92 ARG A O 1
ATOM 722 N N . ARG A 1 93 ? 9.451 3.075 -10.138 1.00 79.25 93 ARG A N 1
ATOM 723 C CA . ARG A 1 93 ? 10.484 4.048 -10.502 1.00 79.25 93 ARG A CA 1
ATOM 724 C C . ARG A 1 93 ? 10.387 4.481 -11.962 1.00 79.25 93 ARG A C 1
ATOM 726 O O . ARG A 1 93 ? 10.924 5.527 -12.307 1.00 79.25 93 ARG A O 1
ATOM 733 N N . GLU A 1 94 ? 9.727 3.689 -12.803 1.00 74.56 94 GLU A N 1
ATOM 734 C CA . GLU A 1 94 ? 9.489 4.010 -14.207 1.00 74.56 94 GLU A CA 1
ATOM 735 C C . GLU A 1 94 ? 8.127 4.707 -14.359 1.00 74.56 94 GLU A C 1
ATOM 737 O O . GLU A 1 94 ? 7.087 4.051 -14.334 1.00 74.56 94 GLU A O 1
ATOM 742 N N . PRO A 1 95 ? 8.104 6.042 -14.539 1.00 63.81 95 PRO A N 1
ATOM 743 C CA . PRO A 1 95 ? 6.875 6.835 -14.564 1.00 63.81 95 PRO A CA 1
ATOM 744 C C . PRO A 1 95 ? 6.098 6.708 -15.883 1.00 63.81 95 PRO A C 1
ATOM 746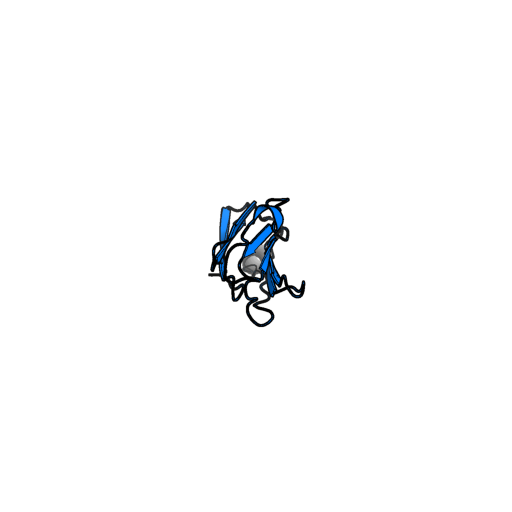 O O . PRO A 1 95 ? 5.222 7.516 -16.172 1.00 63.81 95 PRO A O 1
ATOM 749 N N . LYS A 1 96 ? 6.450 5.752 -16.748 1.00 66.94 96 LYS A N 1
ATOM 750 C CA . LYS A 1 96 ? 5.739 5.551 -18.019 1.00 66.94 96 LYS A CA 1
ATOM 751 C C . LYS A 1 96 ? 4.468 4.736 -17.844 1.00 66.94 96 LYS A C 1
ATOM 753 O O . LYS A 1 96 ? 3.557 4.849 -18.655 1.00 66.94 96 LYS A O 1
ATOM 758 N N . ASP A 1 97 ? 4.389 3.993 -16.750 1.00 73.75 97 ASP A N 1
ATOM 759 C CA . ASP A 1 97 ? 3.375 2.977 -16.595 1.00 73.75 97 ASP A CA 1
ATOM 760 C C . ASP A 1 97 ? 2.528 3.317 -15.362 1.00 73.75 97 ASP A C 1
ATOM 762 O O . ASP A 1 97 ? 2.765 2.863 -14.236 1.00 73.75 97 ASP A O 1
ATOM 766 N N . ALA A 1 98 ? 1.547 4.192 -15.577 1.00 83.94 98 ALA A N 1
ATOM 767 C CA . ALA A 1 98 ? 0.629 4.614 -14.531 1.00 83.94 98 ALA A CA 1
ATOM 768 C C . ALA A 1 98 ? -0.218 3.440 -14.008 1.00 83.94 98 ALA A C 1
ATOM 770 O O . ALA A 1 98 ? -0.366 2.395 -14.657 1.00 83.94 98 ALA A O 1
ATOM 771 N N . VAL A 1 99 ? -0.754 3.611 -12.802 1.00 87.81 99 VAL A N 1
ATOM 772 C CA . VAL A 1 99 ? -1.770 2.703 -12.269 1.00 87.81 99 VAL A CA 1
ATOM 773 C C . VAL A 1 99 ? -3.019 2.809 -13.134 1.00 87.81 99 VAL A C 1
ATOM 775 O O . VAL A 1 99 ? -3.525 3.901 -13.372 1.00 87.81 99 VAL A O 1
ATOM 778 N N . MET A 1 100 ? -3.502 1.660 -13.588 1.00 88.69 100 MET A N 1
ATOM 779 C CA . MET A 1 100 ? -4.738 1.534 -14.352 1.00 88.69 100 MET A CA 1
ATOM 780 C C . MET A 1 100 ? -5.917 1.255 -13.419 1.00 88.69 100 MET A C 1
ATOM 782 O O . MET A 1 100 ? -6.976 1.861 -13.546 1.00 88.69 100 MET A O 1
ATOM 786 N N . GLU A 1 101 ? -5.732 0.349 -12.460 1.00 89.25 101 GLU A N 1
ATOM 787 C CA . GLU A 1 101 ? -6.745 -0.003 -11.469 1.00 89.25 101 GLU A CA 1
ATOM 788 C C . GLU A 1 101 ? -6.109 -0.618 -10.221 1.00 89.25 101 GLU A C 1
ATOM 790 O O . GLU A 1 101 ? -4.950 -1.033 -10.226 1.00 89.25 101 GLU A O 1
ATOM 795 N N . PHE A 1 102 ? -6.882 -0.726 -9.143 1.00 91.12 102 PHE A N 1
ATOM 796 C CA . PHE A 1 102 ? -6.494 -1.552 -8.008 1.00 91.12 102 PHE A CA 1
ATOM 797 C C . PHE A 1 102 ? -7.711 -2.197 -7.342 1.00 91.12 102 PHE A C 1
ATOM 799 O O . PHE A 1 102 ? -8.837 -1.692 -7.404 1.00 91.12 102 PHE A O 1
ATOM 806 N N . LYS A 1 103 ? -7.477 -3.330 -6.680 1.00 91.31 103 LYS A N 1
ATOM 807 C CA . LYS A 1 103 ? -8.462 -4.026 -5.845 1.00 91.31 103 LYS A CA 1
ATOM 808 C C . LYS A 1 103 ? -7.844 -4.352 -4.497 1.00 91.31 103 LYS A C 1
ATOM 810 O O . LYS A 1 103 ? -6.649 -4.618 -4.397 1.00 91.31 103 LYS A O 1
ATOM 815 N N . VAL A 1 104 ? -8.668 -4.341 -3.456 1.00 91.62 104 VAL A N 1
ATOM 816 C CA . VAL A 1 104 ? -8.231 -4.592 -2.082 1.00 91.62 104 VAL A CA 1
ATOM 817 C C . VAL A 1 104 ? -9.082 -5.698 -1.475 1.00 91.62 104 VAL A C 1
ATOM 819 O O . VAL A 1 104 ? -10.305 -5.681 -1.584 1.00 91.62 104 VAL A O 1
ATOM 822 N N . SER A 1 105 ? -8.411 -6.657 -0.846 1.00 90.12 105 SER A N 1
ATOM 823 C CA . SER A 1 105 ? -8.986 -7.712 -0.008 1.00 90.12 105 SER A CA 1
ATOM 824 C C . SER A 1 105 ? -8.597 -7.482 1.455 1.00 90.12 105 SER A C 1
ATOM 826 O O . SER A 1 105 ? -7.942 -6.499 1.782 1.00 90.12 105 SER A O 1
ATOM 828 N N . GLU A 1 106 ? -8.927 -8.406 2.357 1.00 88.38 106 GLU A N 1
ATOM 829 C CA . GLU A 1 106 ? -8.535 -8.267 3.765 1.00 88.38 106 GLU A CA 1
ATOM 830 C C . GLU A 1 106 ? -7.021 -8.269 4.017 1.00 88.38 106 GLU A C 1
ATOM 832 O O . GLU A 1 106 ? -6.572 -7.730 5.031 1.00 88.38 106 GLU A O 1
ATOM 837 N N . ARG A 1 107 ? -6.227 -8.901 3.147 1.00 93.75 107 ARG A N 1
ATOM 838 C CA . ARG A 1 107 ? -4.776 -9.072 3.353 1.00 93.75 107 ARG A CA 1
ATOM 839 C C . ARG A 1 107 ? -3.919 -8.514 2.237 1.00 93.75 107 ARG A C 1
ATOM 841 O O . ARG A 1 107 ? -2.756 -8.211 2.476 1.00 93.75 107 ARG A O 1
ATOM 848 N N . THR A 1 108 ? -4.488 -8.362 1.054 1.00 95.50 108 THR A N 1
ATOM 849 C CA . THR A 1 108 ? -3.727 -8.046 -0.146 1.00 95.50 108 THR A CA 1
ATOM 850 C C . THR A 1 108 ? -4.390 -6.912 -0.887 1.00 95.50 108 THR A C 1
ATOM 852 O O . THR A 1 108 ? -5.604 -6.935 -1.101 1.00 95.50 108 THR A O 1
ATOM 855 N N . ALA A 1 109 ? -3.583 -5.962 -1.329 1.00 94.31 109 ALA A N 1
ATOM 856 C CA . ALA A 1 109 ? -3.965 -5.063 -2.395 1.00 94.31 109 ALA A CA 1
ATOM 857 C C . ALA A 1 109 ? -3.253 -5.478 -3.682 1.00 94.31 109 ALA A C 1
ATOM 859 O O . ALA A 1 109 ? -2.075 -5.820 -3.659 1.00 94.31 109 ALA A O 1
ATOM 860 N N . VAL A 1 110 ? -3.980 -5.474 -4.792 1.00 94.38 110 VAL A N 1
ATOM 861 C CA . VAL A 1 110 ? -3.439 -5.762 -6.119 1.00 94.38 110 VAL A CA 1
ATOM 862 C C . VAL A 1 110 ? -3.531 -4.489 -6.935 1.00 94.38 110 VAL A C 1
ATOM 864 O O . VAL A 1 110 ? -4.617 -3.923 -7.061 1.00 94.38 110 VAL A O 1
ATOM 86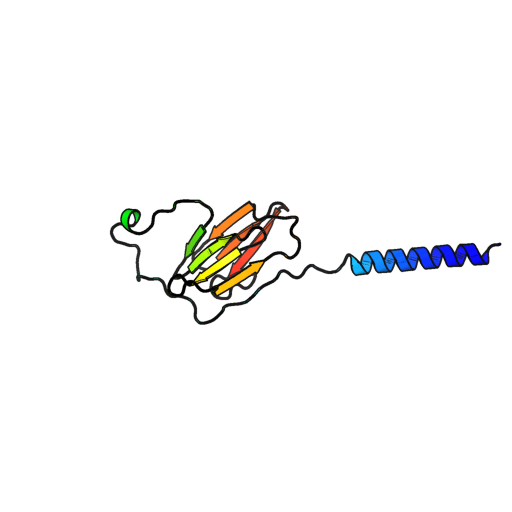7 N N . VAL A 1 111 ? -2.396 -4.049 -7.467 1.00 92.38 111 VAL A N 1
ATOM 868 C CA . VAL A 1 111 ? -2.286 -2.876 -8.336 1.00 92.38 111 VAL A CA 1
ATOM 869 C C . VAL A 1 111 ? -2.058 -3.363 -9.758 1.00 92.38 111 VAL A C 1
ATOM 871 O O . VAL A 1 111 ? -1.118 -4.114 -10.018 1.00 92.38 111 VAL A O 1
ATOM 874 N N . GLY A 1 112 ? -2.949 -2.968 -10.661 1.00 91.12 112 GLY A N 1
ATOM 875 C CA . GLY A 1 112 ? -2.840 -3.223 -12.085 1.00 91.12 112 GLY A CA 1
ATOM 876 C C . GLY A 1 112 ? -2.346 -1.987 -12.814 1.00 91.12 112 GLY A C 1
ATOM 877 O O . GLY A 1 112 ? -2.770 -0.863 -12.537 1.00 91.12 112 GLY A O 1
ATOM 878 N N . HIS A 1 113 ? -1.448 -2.202 -13.761 1.00 90.06 113 HIS A N 1
ATOM 879 C CA . HIS A 1 113 ? -0.786 -1.136 -14.483 1.00 90.06 113 HIS A CA 1
ATOM 880 C C . HIS A 1 113 ? -1.005 -1.220 -15.996 1.00 90.06 113 HIS A C 1
ATOM 882 O O . HIS A 1 113 ? -1.308 -2.284 -16.535 1.00 90.06 113 HIS A O 1
ATOM 888 N N . HIS A 1 114 ? -0.808 -0.100 -16.696 1.00 88.94 114 HIS A N 1
ATOM 889 C CA . HIS A 1 114 ? -1.008 -0.026 -18.149 1.00 88.94 114 HIS A CA 1
ATOM 890 C C . HIS A 1 114 ? -0.049 -0.894 -18.982 1.00 88.94 114 HIS A C 1
ATOM 892 O O . HIS A 1 114 ? -0.382 -1.240 -20.112 1.00 88.94 114 HIS A O 1
ATOM 898 N N . ASP A 1 115 ? 1.098 -1.298 -18.433 1.00 86.81 115 ASP A N 1
ATOM 899 C CA . ASP A 1 115 ? 2.024 -2.260 -19.051 1.00 86.81 115 ASP A CA 1
ATOM 900 C C . ASP A 1 115 ? 1.574 -3.726 -18.885 1.00 86.81 115 ASP A C 1
ATOM 902 O O . ASP A 1 115 ? 2.296 -4.651 -19.256 1.00 86.81 115 ASP A O 1
ATOM 906 N N . GLY A 1 116 ? 0.386 -3.956 -18.312 1.00 87.50 116 GLY A N 1
ATOM 907 C CA . GLY A 1 116 ? -0.187 -5.282 -18.082 1.00 87.50 116 GLY A CA 1
ATOM 908 C C . GLY A 1 116 ? 0.379 -6.004 -16.858 1.00 87.50 116 GLY A C 1
ATOM 909 O O . GLY A 1 116 ? -0.017 -7.136 -16.581 1.00 87.50 116 GLY A O 1
ATOM 910 N N . ARG A 1 117 ? 1.291 -5.374 -16.104 1.00 88.25 117 ARG A N 1
ATOM 911 C CA . ARG A 1 117 ? 1.823 -5.942 -14.861 1.00 88.25 117 ARG A CA 1
ATOM 912 C C . ARG A 1 117 ? 0.817 -5.798 -13.722 1.00 88.25 117 ARG A C 1
ATOM 914 O O . ARG A 1 117 ? 0.208 -4.744 -13.539 1.00 88.25 117 ARG A O 1
ATOM 921 N N . LEU A 1 118 ? 0.699 -6.864 -12.932 1.00 91.69 118 LEU A N 1
ATOM 922 C CA . LEU A 1 118 ? -0.050 -6.895 -11.679 1.00 91.69 118 LEU A CA 1
ATOM 923 C C . LEU A 1 118 ? 0.927 -7.045 -10.518 1.00 91.69 118 LEU A C 1
ATOM 925 O O . LEU A 1 118 ? 1.802 -7.911 -10.550 1.00 91.69 118 LEU A O 1
ATOM 929 N N . VAL A 1 119 ? 0.759 -6.222 -9.491 1.00 92.12 119 VAL A N 1
ATOM 930 C CA . VAL A 1 119 ? 1.623 -6.213 -8.312 1.00 92.12 119 VAL A CA 1
ATOM 931 C C . VAL A 1 119 ? 0.776 -6.488 -7.079 1.00 92.12 119 VAL A C 1
ATOM 933 O O . VAL A 1 119 ? -0.134 -5.726 -6.755 1.00 92.12 119 VAL A O 1
ATOM 936 N N . GLY A 1 120 ? 1.061 -7.605 -6.409 1.00 95.00 120 GLY A N 1
ATOM 937 C CA . GLY A 1 120 ? 0.444 -7.972 -5.140 1.00 95.00 120 GLY A CA 1
ATOM 938 C C . GLY A 1 120 ? 1.208 -7.360 -3.974 1.00 95.00 120 GLY A C 1
ATOM 939 O O . GLY A 1 120 ? 2.430 -7.444 -3.919 1.00 95.00 120 GLY A O 1
ATOM 940 N N . ILE A 1 121 ? 0.484 -6.749 -3.044 1.00 95.62 121 ILE A N 1
ATOM 941 C CA . ILE A 1 121 ? 1.037 -6.029 -1.900 1.00 95.62 121 ILE A CA 1
ATOM 942 C C . ILE A 1 121 ? 0.375 -6.551 -0.629 1.00 95.62 121 ILE A C 1
ATOM 944 O O . ILE A 1 121 ? -0.848 -6.482 -0.489 1.00 95.62 121 ILE A O 1
ATOM 948 N N . ASP A 1 122 ? 1.168 -7.050 0.316 1.00 96.19 122 ASP A N 1
ATOM 949 C CA . ASP A 1 122 ? 0.698 -7.409 1.652 1.00 96.19 122 ASP A CA 1
ATOM 950 C C . ASP A 1 122 ? 0.290 -6.141 2.415 1.00 96.19 122 ASP A C 1
ATOM 952 O O . ASP A 1 122 ? 1.105 -5.258 2.668 1.00 96.19 122 ASP A O 1
ATOM 956 N N . LEU A 1 123 ? -0.974 -6.038 2.824 1.00 95.31 123 LEU A N 1
ATOM 957 C CA . LEU A 1 123 ? -1.513 -4.837 3.470 1.00 95.31 123 LEU A CA 1
ATOM 958 C C . LEU A 1 123 ? -0.849 -4.509 4.807 1.00 95.31 123 LEU A C 1
ATOM 960 O O . LEU A 1 123 ? -0.828 -3.343 5.211 1.00 95.31 123 LEU A O 1
ATOM 964 N N . ARG A 1 124 ? -0.350 -5.523 5.520 1.00 95.75 124 ARG A N 1
ATOM 965 C CA . ARG A 1 124 ? 0.193 -5.361 6.873 1.00 95.75 124 ARG A CA 1
ATOM 966 C C . ARG A 1 124 ? 1.610 -4.836 6.857 1.00 95.75 124 ARG A C 1
ATOM 968 O O . ARG A 1 124 ? 1.984 -4.068 7.730 1.00 95.75 124 ARG A O 1
ATOM 975 N N . THR A 1 125 ? 2.394 -5.271 5.888 1.00 95.50 125 THR A N 1
ATOM 976 C CA . THR A 1 125 ? 3.817 -4.960 5.794 1.00 95.50 125 THR A CA 1
ATOM 977 C C . THR A 1 125 ? 4.121 -3.968 4.682 1.00 95.50 125 THR A C 1
ATOM 979 O O . THR A 1 125 ? 5.198 -3.379 4.709 1.00 95.50 125 THR A O 1
ATOM 982 N N . GLY A 1 126 ? 3.192 -3.826 3.728 1.00 93.25 126 GLY A N 1
ATOM 983 C CA . GLY A 1 126 ? 3.303 -3.168 2.428 1.00 93.25 126 GLY A CA 1
ATOM 984 C C . GLY A 1 126 ? 4.210 -3.908 1.434 1.00 93.25 126 GLY A C 1
ATOM 985 O O . GLY A 1 126 ? 4.401 -3.443 0.318 1.00 93.25 126 GLY A O 1
ATOM 986 N N . LYS A 1 127 ? 4.828 -5.029 1.815 1.00 92.94 127 LYS A N 1
ATOM 987 C CA . LYS A 1 127 ? 5.802 -5.703 0.951 1.00 92.94 127 LYS A CA 1
ATOM 988 C C . LYS A 1 127 ? 5.114 -6.324 -0.261 1.00 92.94 127 LYS A C 1
ATOM 990 O O . LYS A 1 127 ? 3.958 -6.736 -0.179 1.00 92.94 127 LYS A O 1
ATOM 995 N N . LEU A 1 128 ? 5.864 -6.434 -1.354 1.00 91.81 128 LEU A N 1
ATOM 996 C CA . LEU A 1 128 ? 5.431 -7.203 -2.515 1.00 91.81 128 LEU A CA 1
ATOM 997 C C . LEU A 1 128 ? 5.296 -8.690 -2.154 1.00 91.81 128 LEU A C 1
ATOM 999 O O . LEU A 1 128 ? 6.095 -9.199 -1.361 1.00 91.81 128 LEU A O 1
ATOM 1003 N N . LEU A 1 129 ? 4.277 -9.337 -2.720 1.00 90.06 129 LEU A N 1
ATOM 1004 C CA . LEU A 1 129 ? 3.993 -10.770 -2.595 1.00 90.06 129 LEU A CA 1
ATOM 1005 C C . LEU A 1 129 ? 4.710 -11.598 -3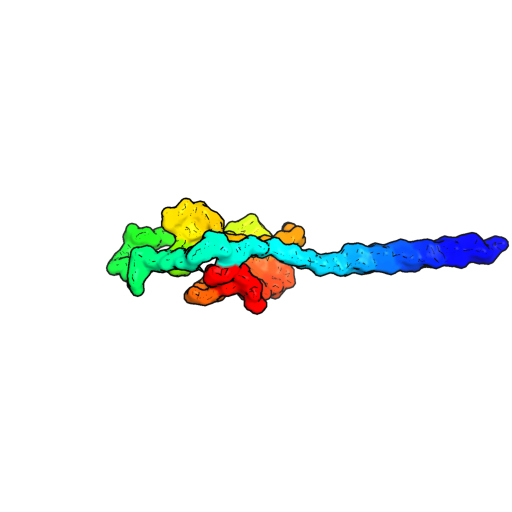.663 1.00 90.06 129 LEU A C 1
ATOM 1007 O O . LEU A 1 129 ? 4.843 -11.100 -4.803 1.00 90.06 129 LEU A O 1
#

pLDDT: mean 83.54, std 12.76, range [48.12, 97.75]

Radius of gyration: 22.46 Å; chains: 1; bounding box: 71×22×58 Å